Protein AF-A0A7V9DTM8-F1 (afdb_monomer_lite)

Sequence (116 aa):
PTTAEFGRRGTRDAAAGEDVYWDRVTSVDSIGSQEVYDATVTGTHNFIADGIAVHNSLEQDADMVVLIHREDVYERESPRAGEADLLLVKHRNGPTATCTVAFQGHYSRFVDMVQS

Secondary structure (DSSP, 8-state):
---------------------------------------PPTT-SEEEETTEEEE-HHHHT-SEEEEEE-GGGT-TT-TTTTEEEEEEEEETTS--EEEEEEEEGGGTEEEPPPP-

Structure (mmCIF, N/CA/C/O backbone):
data_AF-A0A7V9DTM8-F1
#
_entry.id   AF-A0A7V9DTM8-F1
#
loop_
_atom_site.group_PDB
_atom_site.id
_atom_site.type_symbol
_atom_site.label_atom_id
_atom_site.label_alt_id
_atom_site.label_comp_id
_atom_site.label_asym_id
_atom_site.label_entity_id
_atom_site.label_seq_id
_atom_site.pdbx_PDB_ins_code
_atom_site.Cartn_x
_atom_site.Cartn_y
_atom_site.Cartn_z
_atom_site.occupancy
_atom_site.B_iso_or_equiv
_atom_site.auth_seq_id
_atom_site.auth_comp_id
_atom_site.auth_asym_id
_atom_site.auth_atom_id
_atom_site.pdbx_PDB_model_num
ATOM 1 N N . PRO A 1 1 ? 12.623 -33.818 -19.734 1.00 36.38 1 PRO A N 1
ATOM 2 C CA . PRO A 1 1 ? 13.754 -33.644 -20.669 1.00 36.38 1 PRO A CA 1
ATOM 3 C C . PRO A 1 1 ? 13.219 -33.433 -22.087 1.00 36.38 1 PRO A C 1
ATOM 5 O O . PRO A 1 1 ? 12.863 -34.394 -22.761 1.00 36.38 1 PRO A O 1
ATOM 8 N N . THR A 1 2 ? 13.087 -32.174 -22.493 1.00 32.81 2 THR A N 1
ATOM 9 C CA . THR A 1 2 ? 12.620 -31.825 -23.836 1.00 32.81 2 THR A CA 1
ATOM 10 C C . THR A 1 2 ? 13.784 -31.165 -24.557 1.00 32.81 2 THR A C 1
ATOM 12 O O . THR A 1 2 ? 14.327 -30.169 -24.089 1.00 32.81 2 THR A O 1
ATOM 15 N N . THR A 1 3 ? 14.228 -31.813 -25.629 1.00 29.34 3 THR A N 1
ATOM 16 C CA . THR A 1 3 ? 15.364 -31.432 -26.469 1.00 29.34 3 THR A CA 1
ATOM 17 C C . THR A 1 3 ? 15.131 -30.061 -27.099 1.00 29.34 3 THR A C 1
ATOM 19 O O . THR A 1 3 ? 14.108 -29.848 -27.745 1.00 29.34 3 THR A O 1
ATOM 22 N N . ALA A 1 4 ? 16.086 -29.146 -26.927 1.00 28.88 4 ALA A N 1
ATOM 23 C CA . ALA A 1 4 ? 16.133 -27.886 -27.653 1.00 28.88 4 ALA A CA 1
ATOM 24 C C . ALA A 1 4 ? 16.821 -28.105 -29.007 1.00 28.88 4 ALA A C 1
ATOM 26 O O . ALA A 1 4 ? 17.985 -28.506 -29.048 1.00 28.88 4 ALA A O 1
ATOM 27 N N . GLU A 1 5 ? 16.128 -27.807 -30.104 1.00 32.00 5 GLU A N 1
ATOM 28 C CA . GLU A 1 5 ? 16.771 -27.543 -31.391 1.00 32.00 5 GLU A CA 1
ATOM 29 C C . GLU A 1 5 ? 16.732 -26.040 -31.665 1.00 32.00 5 GLU A C 1
ATOM 31 O O . GLU A 1 5 ? 15.677 -25.413 -31.740 1.00 32.00 5 GLU A O 1
ATOM 36 N N . PHE A 1 6 ? 17.923 -25.456 -31.774 1.00 40.25 6 PHE A N 1
ATOM 37 C CA . PHE A 1 6 ? 18.131 -24.040 -32.026 1.00 40.25 6 PHE A CA 1
ATOM 38 C C . PHE A 1 6 ? 18.219 -23.798 -33.536 1.00 40.25 6 PHE A C 1
ATOM 40 O O . PHE A 1 6 ? 19.256 -24.027 -34.161 1.00 40.25 6 PHE A O 1
ATOM 47 N N . GLY A 1 7 ? 17.126 -23.330 -34.135 1.00 32.50 7 GLY A N 1
ATOM 48 C CA . GLY A 1 7 ? 17.094 -22.911 -35.533 1.00 32.50 7 GLY A CA 1
ATOM 49 C C . GLY A 1 7 ? 17.462 -21.436 -35.691 1.00 32.50 7 GLY A C 1
ATOM 50 O O . GLY A 1 7 ? 16.605 -20.570 -35.552 1.00 32.50 7 GLY A O 1
ATOM 51 N N . ARG A 1 8 ? 18.714 -21.118 -36.052 1.00 59.78 8 ARG A N 1
ATOM 52 C CA . ARG A 1 8 ? 19.024 -19.819 -36.682 1.00 59.78 8 ARG A CA 1
ATOM 53 C C . ARG A 1 8 ? 18.795 -19.914 -38.188 1.00 59.78 8 ARG A C 1
ATOM 55 O O . ARG A 1 8 ? 19.563 -20.598 -38.858 1.00 59.78 8 ARG A O 1
ATOM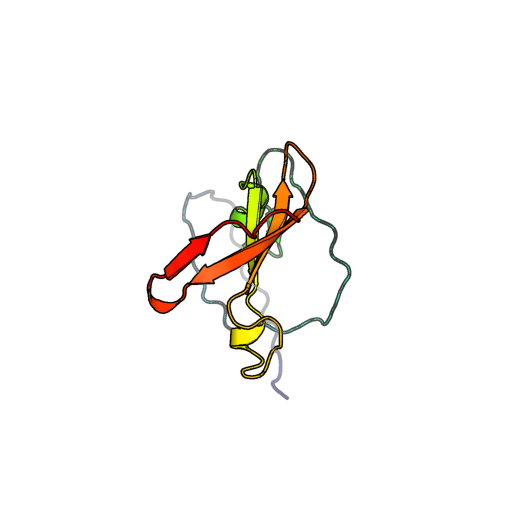 62 N N . ARG A 1 9 ? 17.867 -19.114 -38.724 1.00 39.44 9 ARG A N 1
ATOM 63 C CA . ARG A 1 9 ? 18.125 -18.150 -39.819 1.00 39.44 9 ARG A CA 1
ATOM 64 C C . ARG A 1 9 ? 16.842 -17.472 -40.291 1.00 39.44 9 ARG A C 1
ATOM 66 O O . ARG A 1 9 ? 15.912 -18.122 -40.745 1.00 39.44 9 ARG A O 1
ATOM 73 N N . GLY A 1 10 ? 16.914 -16.150 -40.326 1.00 32.28 10 GLY A N 1
ATOM 74 C CA . GLY A 1 10 ? 16.049 -15.283 -41.107 1.00 32.28 10 GLY A CA 1
ATOM 75 C C . GLY A 1 10 ? 16.658 -13.888 -41.136 1.00 32.28 10 GLY A C 1
ATOM 76 O O . GLY A 1 10 ? 16.233 -13.015 -40.398 1.00 32.28 10 GLY A O 1
ATOM 77 N N . THR A 1 11 ? 17.711 -13.687 -41.930 1.00 56.56 11 THR A N 1
ATOM 78 C CA . THR A 1 11 ? 18.141 -12.338 -42.319 1.00 56.56 11 THR A CA 1
ATOM 79 C C . THR A 1 11 ? 17.072 -11.744 -43.228 1.00 56.56 11 THR A C 1
ATOM 81 O O . THR A 1 11 ? 16.900 -12.265 -44.331 1.00 56.56 11 THR A O 1
ATOM 84 N N . ARG A 1 12 ? 16.403 -10.668 -42.802 1.00 47.09 12 ARG A N 1
ATOM 85 C CA . ARG A 1 12 ? 15.782 -9.689 -43.705 1.00 47.09 12 ARG A CA 1
ATOM 86 C C . ARG A 1 12 ? 15.853 -8.279 -43.123 1.00 47.09 12 ARG A C 1
ATOM 88 O O . ARG A 1 12 ? 15.232 -7.979 -42.115 1.00 47.09 12 ARG A O 1
ATOM 95 N N . ASP A 1 13 ? 16.714 -7.506 -43.773 1.00 39.19 13 ASP A N 1
ATOM 96 C CA . ASP A 1 13 ? 16.523 -6.169 -44.331 1.00 39.19 13 ASP A CA 1
ATOM 97 C C . ASP A 1 13 ? 15.636 -5.156 -43.607 1.00 39.19 13 ASP A C 1
ATOM 99 O O . ASP A 1 13 ? 14.442 -5.334 -43.383 1.00 39.19 13 ASP A O 1
ATOM 103 N N . ALA A 1 14 ? 16.274 -4.012 -43.370 1.00 45.44 14 ALA A N 1
ATOM 104 C CA . ALA A 1 14 ? 15.690 -2.761 -42.946 1.00 45.44 14 ALA A CA 1
ATOM 105 C C . ALA A 1 14 ? 14.538 -2.319 -43.866 1.00 45.44 14 ALA A C 1
ATOM 107 O O . ALA A 1 14 ? 14.756 -1.885 -44.996 1.00 45.44 14 ALA A O 1
ATOM 108 N N . ALA A 1 15 ? 13.322 -2.346 -43.334 1.00 38.91 15 ALA A N 1
ATOM 109 C CA . ALA A 1 15 ? 12.251 -1.437 -43.713 1.00 38.91 15 ALA A CA 1
ATOM 110 C C . ALA A 1 15 ? 11.399 -1.197 -42.464 1.00 38.91 15 ALA A C 1
ATOM 112 O O . ALA A 1 15 ? 10.685 -2.082 -42.001 1.00 38.91 15 ALA A O 1
ATOM 113 N N . ALA A 1 16 ? 11.550 -0.008 -41.882 1.00 49.31 16 ALA A N 1
ATOM 114 C CA . ALA A 1 16 ? 10.741 0.466 -40.773 1.00 49.31 16 ALA A CA 1
ATOM 115 C C . ALA A 1 16 ? 9.295 0.656 -41.257 1.00 49.31 16 ALA A C 1
ATOM 117 O O . ALA A 1 16 ? 9.001 1.605 -41.982 1.00 49.31 16 ALA A O 1
ATOM 118 N N . GLY A 1 17 ? 8.421 -0.279 -40.893 1.00 43.97 17 GLY A N 1
ATOM 119 C CA . GLY A 1 17 ? 6.971 -0.156 -40.990 1.00 43.97 17 GLY A CA 1
ATOM 120 C C . GLY A 1 17 ? 6.388 -0.250 -39.586 1.00 43.97 17 GLY A C 1
ATOM 121 O O . GLY A 1 17 ? 6.774 -1.134 -38.823 1.00 43.97 17 GLY A O 1
ATOM 122 N N . GLU A 1 18 ? 5.522 0.699 -39.244 1.00 56.44 18 GLU A N 1
ATOM 123 C CA . GLU A 1 18 ? 4.888 0.912 -37.935 1.00 56.44 18 GLU A CA 1
ATOM 124 C C . GLU A 1 18 ? 3.860 -0.176 -37.564 1.00 56.44 18 GLU A C 1
ATOM 126 O O . GLU A 1 18 ? 2.727 0.128 -37.202 1.00 56.44 18 GLU A O 1
ATOM 131 N N . ASP A 1 19 ? 4.231 -1.451 -37.640 1.00 63.47 19 ASP A N 1
ATOM 132 C CA . ASP A 1 19 ? 3.346 -2.545 -37.251 1.00 63.47 19 ASP A CA 1
ATOM 133 C C . ASP A 1 19 ? 3.716 -3.049 -35.854 1.00 63.47 19 ASP A C 1
ATOM 135 O O . ASP A 1 19 ? 4.822 -3.526 -35.595 1.00 63.47 19 ASP A O 1
ATOM 139 N N . VAL A 1 20 ? 2.769 -2.919 -34.924 1.00 65.50 20 VAL A N 1
ATOM 140 C CA . VAL A 1 20 ? 2.856 -3.545 -33.604 1.00 65.50 20 VAL A CA 1
ATOM 141 C C . VAL A 1 20 ? 2.571 -5.033 -33.779 1.00 65.50 20 VAL A C 1
ATOM 143 O O . VAL A 1 20 ? 1.451 -5.428 -34.108 1.00 65.50 20 VAL A O 1
ATOM 146 N N . TYR A 1 21 ? 3.585 -5.862 -33.542 1.00 66.00 21 TYR A N 1
ATOM 147 C CA . TYR A 1 21 ? 3.463 -7.315 -33.594 1.00 66.00 21 TYR A CA 1
ATOM 148 C C . TYR A 1 21 ? 3.150 -7.873 -32.207 1.00 66.00 21 TYR A C 1
ATOM 150 O O . TYR A 1 21 ? 3.804 -7.534 -31.222 1.00 66.00 21 TYR A O 1
ATOM 158 N N . TRP A 1 22 ? 2.156 -8.755 -32.146 1.00 69.50 22 TRP A N 1
ATOM 159 C CA . TRP A 1 22 ? 1.792 -9.486 -30.938 1.00 69.50 22 TRP A CA 1
ATOM 160 C C . TRP A 1 22 ? 2.183 -10.947 -31.111 1.00 69.50 22 TRP A C 1
ATOM 162 O O . TRP A 1 22 ? 1.709 -11.603 -32.038 1.00 69.50 22 TRP A O 1
ATOM 172 N N . ASP A 1 23 ? 3.010 -11.453 -30.203 1.00 73.94 23 ASP A N 1
ATOM 173 C CA . ASP A 1 23 ? 3.313 -12.877 -30.102 1.00 73.94 23 ASP A CA 1
ATOM 174 C C . ASP A 1 23 ? 2.818 -13.426 -28.758 1.00 73.94 23 ASP A C 1
ATOM 176 O O . ASP A 1 23 ? 2.708 -12.701 -27.763 1.00 73.94 23 ASP A O 1
ATOM 180 N N . ARG A 1 24 ? 2.460 -14.709 -28.725 1.00 79.12 24 ARG A N 1
ATOM 181 C CA . ARG A 1 24 ? 1.969 -15.367 -27.514 1.00 79.12 24 ARG A CA 1
ATOM 182 C C . ARG A 1 24 ? 3.157 -15.826 -26.676 1.00 79.12 24 ARG A C 1
ATOM 184 O O . ARG A 1 24 ? 3.950 -16.643 -27.125 1.00 79.12 24 ARG A O 1
ATOM 191 N N . VAL A 1 25 ? 3.193 -15.422 -25.407 1.00 81.75 25 VAL A N 1
ATOM 192 C CA . VAL A 1 25 ? 4.109 -16.014 -24.422 1.00 81.75 25 VAL A CA 1
ATOM 193 C C . VAL A 1 25 ? 3.765 -17.497 -24.245 1.00 81.75 25 VAL A C 1
ATOM 195 O O . VAL A 1 25 ? 2.676 -17.839 -23.781 1.00 81.75 25 VAL A O 1
ATOM 198 N N . THR A 1 26 ? 4.673 -18.386 -24.651 1.00 83.25 26 THR A N 1
ATOM 199 C CA . THR A 1 26 ? 4.478 -19.846 -24.586 1.00 83.25 26 THR A CA 1
ATOM 200 C C . THR A 1 26 ? 4.889 -20.448 -23.248 1.00 83.25 26 THR A C 1
ATOM 202 O O . THR A 1 26 ? 4.339 -21.471 -22.847 1.00 83.25 26 THR A O 1
ATOM 205 N N . SER A 1 27 ? 5.850 -19.833 -22.562 1.00 80.62 27 SER A N 1
ATOM 206 C CA . SER A 1 27 ? 6.338 -20.264 -21.253 1.00 80.62 27 SER A CA 1
ATOM 207 C C . SER A 1 27 ? 6.912 -19.083 -20.476 1.00 80.62 27 SER A C 1
ATOM 209 O O . SER A 1 27 ? 7.342 -18.088 -21.055 1.00 80.62 27 SER A O 1
ATOM 211 N N . VAL A 1 28 ? 6.907 -19.209 -19.152 1.00 79.50 28 VAL A N 1
ATOM 212 C CA . VAL A 1 28 ? 7.601 -18.310 -18.229 1.00 79.50 28 VAL A CA 1
ATOM 213 C C . VAL A 1 28 ? 8.334 -19.201 -17.238 1.00 79.50 28 VAL A C 1
ATOM 215 O O . VAL A 1 28 ? 7.694 -19.932 -16.482 1.00 79.50 28 VAL A O 1
ATOM 218 N N . ASP A 1 29 ? 9.663 -19.154 -17.261 1.00 79.88 29 ASP A N 1
ATOM 219 C CA . ASP A 1 29 ? 10.517 -19.929 -16.365 1.00 79.88 29 ASP A CA 1
ATOM 220 C C . ASP A 1 29 ? 11.092 -19.014 -15.280 1.00 79.88 29 ASP A C 1
ATOM 222 O O . ASP A 1 29 ? 11.639 -17.948 -15.562 1.00 79.88 29 ASP A O 1
ATOM 226 N N . SER A 1 30 ? 10.968 -19.425 -14.016 1.00 70.50 30 SER A N 1
ATOM 227 C CA . SER A 1 30 ? 11.583 -18.697 -12.904 1.00 70.50 30 SER A CA 1
ATOM 228 C C . SER A 1 30 ? 13.104 -18.853 -12.940 1.00 70.50 30 SER A C 1
ATOM 230 O O . SER A 1 30 ? 13.612 -19.974 -12.971 1.00 70.50 30 SER A O 1
ATOM 232 N N . ILE A 1 31 ? 13.830 -17.736 -12.857 1.00 77.94 31 ILE A N 1
ATOM 233 C CA . ILE A 1 31 ? 15.301 -17.709 -12.737 1.00 77.94 31 ILE A CA 1
ATOM 234 C C . ILE A 1 31 ? 15.780 -17.575 -11.280 1.00 77.94 31 ILE A C 1
ATOM 236 O O . ILE A 1 31 ? 16.961 -17.326 -11.028 1.00 77.94 31 ILE A O 1
ATOM 240 N N . GLY A 1 32 ? 14.867 -17.747 -10.320 1.00 77.94 32 GLY A N 1
ATOM 241 C CA . GLY A 1 32 ? 15.119 -17.554 -8.892 1.00 77.94 32 GLY A CA 1
ATOM 242 C C . GLY A 1 32 ? 15.089 -16.086 -8.456 1.00 77.94 32 GLY A C 1
ATOM 243 O O . GLY A 1 32 ? 14.869 -15.179 -9.256 1.00 77.94 32 GLY A O 1
ATOM 244 N N . SER A 1 33 ? 15.289 -15.857 -7.156 1.00 69.69 33 SER A N 1
ATOM 245 C CA . SER A 1 33 ? 15.358 -14.510 -6.583 1.00 69.69 33 SER A CA 1
ATOM 246 C C . SER A 1 33 ? 16.672 -13.840 -6.968 1.00 69.69 33 SER A C 1
ATOM 248 O O . SER A 1 33 ? 17.745 -14.374 -6.687 1.00 69.69 33 SER A O 1
ATOM 250 N N . GLN A 1 34 ? 16.586 -12.663 -7.578 1.00 63.22 34 GLN A N 1
ATOM 251 C CA . GLN A 1 34 ? 17.743 -11.836 -7.908 1.00 63.22 34 GLN A CA 1
ATOM 252 C C . GLN A 1 34 ? 17.555 -10.434 -7.340 1.00 63.22 34 GLN A C 1
ATOM 254 O O . GLN A 1 34 ? 16.426 -9.955 -7.226 1.00 63.22 34 GLN A O 1
ATOM 259 N N . GLU A 1 35 ? 18.657 -9.774 -6.986 1.00 49.59 35 GLU A N 1
ATOM 260 C CA . GLU A 1 35 ? 18.617 -8.341 -6.711 1.00 49.59 35 GLU A CA 1
ATOM 261 C C . GLU A 1 35 ? 18.413 -7.598 -8.031 1.00 49.59 35 GLU A C 1
ATOM 263 O O . GLU A 1 35 ? 19.258 -7.646 -8.926 1.00 49.59 35 GLU A O 1
ATOM 268 N N . VAL A 1 36 ? 17.268 -6.932 -8.156 1.00 52.00 36 VAL A N 1
ATOM 269 C CA . VAL A 1 36 ? 16.931 -6.101 -9.310 1.00 52.00 36 VAL A CA 1
ATOM 270 C C . VAL A 1 36 ? 16.970 -4.651 -8.858 1.00 52.00 36 VAL A C 1
ATOM 272 O O . VAL A 1 36 ? 16.322 -4.275 -7.884 1.00 52.00 36 VAL A O 1
ATOM 275 N N . TYR A 1 37 ? 17.744 -3.843 -9.570 1.00 53.84 37 TYR A N 1
ATOM 276 C CA . TYR A 1 37 ? 17.795 -2.402 -9.365 1.00 53.84 37 TYR A CA 1
ATOM 277 C C . TYR A 1 37 ? 16.804 -1.743 -10.324 1.00 53.84 37 TYR A C 1
ATOM 279 O O . TYR A 1 37 ? 16.711 -2.149 -11.483 1.00 53.84 37 TYR A O 1
ATOM 287 N N . ASP A 1 38 ? 16.052 -0.754 -9.839 1.00 54.41 38 ASP A N 1
ATOM 288 C CA . ASP A 1 38 ? 15.030 -0.070 -10.633 1.00 54.41 38 ASP A CA 1
ATOM 289 C C . ASP A 1 38 ? 15.691 0.622 -11.837 1.00 54.41 38 ASP A C 1
ATOM 291 O O . ASP A 1 38 ? 16.463 1.577 -11.699 1.00 54.41 38 ASP A O 1
ATOM 295 N N . ALA A 1 39 ? 15.454 0.091 -13.036 1.00 55.03 39 ALA A N 1
ATOM 296 C CA . ALA A 1 39 ? 16.021 0.618 -14.266 1.00 55.03 39 ALA A CA 1
ATOM 297 C C . ALA A 1 39 ? 15.124 1.751 -14.775 1.00 55.03 39 ALA A C 1
ATOM 299 O O . ALA A 1 39 ? 14.189 1.533 -15.541 1.00 55.03 39 ALA A O 1
ATOM 300 N N . THR A 1 40 ? 15.397 2.984 -14.350 1.00 53.06 40 THR A N 1
ATOM 301 C CA . THR A 1 40 ? 14.719 4.158 -14.918 1.00 53.06 40 THR A CA 1
ATOM 302 C C . THR A 1 40 ? 15.377 4.542 -16.245 1.00 53.06 40 THR A C 1
ATOM 304 O O . THR A 1 40 ? 16.550 4.913 -16.273 1.00 53.06 40 THR A O 1
ATOM 307 N N . VAL A 1 41 ? 14.628 4.494 -17.351 1.00 51.91 41 VAL A N 1
ATOM 308 C CA . VAL A 1 41 ? 15.058 5.076 -18.634 1.00 51.91 41 VAL A CA 1
ATOM 309 C C . VAL A 1 41 ? 14.600 6.533 -18.691 1.00 51.91 41 VAL A C 1
ATOM 311 O O . VAL A 1 41 ? 13.415 6.840 -18.572 1.00 51.91 41 VAL A O 1
ATOM 314 N N . THR A 1 42 ? 15.538 7.463 -18.865 1.00 47.78 42 THR A N 1
ATOM 315 C CA . THR A 1 42 ? 15.218 8.893 -18.955 1.00 47.78 42 THR A CA 1
ATOM 316 C C . THR A 1 42 ? 14.375 9.176 -20.201 1.00 47.78 42 THR A C 1
ATOM 318 O O . THR A 1 42 ? 14.803 8.903 -21.318 1.00 47.78 42 THR A O 1
ATOM 321 N N . GLY A 1 43 ? 13.189 9.761 -20.014 1.00 48.62 43 GLY A N 1
ATOM 322 C CA . GLY A 1 43 ? 12.301 10.210 -21.096 1.00 48.62 43 GLY A CA 1
ATOM 323 C C . GLY A 1 43 ? 11.176 9.239 -21.462 1.00 48.62 43 GLY A C 1
ATOM 324 O O . GLY A 1 43 ? 10.145 9.687 -21.957 1.00 48.62 43 GLY A O 1
ATOM 325 N N . THR A 1 44 ? 11.312 7.946 -21.162 1.00 52.03 44 THR A N 1
ATOM 326 C CA . THR A 1 44 ? 10.237 6.960 -21.330 1.00 52.03 44 THR A CA 1
ATOM 327 C C . THR A 1 44 ? 10.203 6.042 -20.119 1.00 52.03 44 THR A C 1
ATOM 329 O O . THR A 1 44 ? 11.151 5.309 -19.875 1.00 52.03 44 THR A O 1
ATOM 332 N N . HIS A 1 45 ? 9.086 6.015 -19.392 1.00 53.16 45 HIS A N 1
ATOM 333 C CA . HIS A 1 45 ? 8.858 5.114 -18.249 1.00 53.16 45 HIS A CA 1
ATOM 334 C C . HIS A 1 45 ? 8.742 3.621 -18.647 1.00 53.16 45 HIS A C 1
ATOM 336 O O . HIS A 1 45 ? 8.374 2.777 -17.834 1.00 53.16 45 HIS A O 1
ATOM 342 N N . ASN A 1 46 ? 9.073 3.304 -19.904 1.00 57.56 46 ASN A N 1
ATOM 343 C CA . ASN A 1 46 ? 9.141 1.981 -20.512 1.00 57.56 46 ASN A CA 1
ATOM 344 C C . ASN A 1 46 ? 10.602 1.606 -20.773 1.00 57.56 46 ASN A C 1
ATOM 346 O O . ASN A 1 46 ? 11.394 2.466 -21.168 1.00 57.56 46 ASN A O 1
ATOM 350 N N . PHE A 1 47 ? 10.935 0.320 -20.675 1.00 64.56 47 PHE A N 1
ATOM 351 C CA . PHE A 1 47 ? 12.208 -0.201 -21.175 1.00 64.56 47 PHE A CA 1
ATOM 352 C C . PHE A 1 47 ? 12.012 -1.509 -21.948 1.00 64.56 47 PHE A C 1
ATOM 354 O O . PHE A 1 47 ? 11.044 -2.238 -21.738 1.00 64.56 47 PHE A O 1
ATOM 361 N N . ILE A 1 48 ? 12.922 -1.783 -22.887 1.00 67.69 48 ILE A N 1
ATOM 362 C CA . ILE A 1 48 ? 12.916 -3.016 -23.680 1.00 67.69 48 ILE A CA 1
ATOM 363 C C . ILE A 1 48 ? 13.791 -4.052 -22.974 1.00 67.69 48 ILE A C 1
ATOM 365 O O . ILE A 1 48 ? 14.995 -3.841 -22.826 1.00 67.69 48 ILE A O 1
ATOM 369 N N . ALA A 1 49 ? 13.201 -5.174 -22.572 1.00 67.38 49 ALA A N 1
ATOM 370 C CA . ALA A 1 49 ? 13.907 -6.329 -22.029 1.00 67.38 49 ALA A CA 1
ATOM 371 C C . ALA A 1 49 ? 13.774 -7.493 -23.013 1.00 67.38 49 ALA A C 1
ATOM 373 O O . ALA A 1 49 ? 12.666 -7.935 -23.293 1.00 67.38 49 ALA A O 1
ATOM 374 N N . ASP A 1 50 ? 14.897 -7.952 -23.572 1.00 70.25 50 ASP A N 1
ATOM 375 C CA . ASP A 1 50 ? 14.935 -9.063 -24.539 1.00 70.25 50 ASP A CA 1
ATOM 376 C C . ASP A 1 50 ? 13.955 -8.901 -25.725 1.00 70.25 50 ASP A C 1
ATOM 378 O O . ASP A 1 50 ? 13.263 -9.823 -26.143 1.00 70.25 50 ASP A O 1
ATOM 382 N N . GLY A 1 51 ? 13.838 -7.675 -26.247 1.00 68.38 51 GLY A N 1
ATOM 383 C CA . GLY A 1 51 ? 12.918 -7.355 -27.346 1.00 68.38 51 GLY A CA 1
ATOM 384 C C . GLY A 1 51 ? 11.449 -7.180 -26.938 1.00 68.38 51 GLY A C 1
ATOM 385 O O . GLY A 1 51 ? 10.630 -6.852 -27.793 1.00 68.38 51 GLY A O 1
ATOM 386 N N . ILE A 1 52 ? 11.112 -7.327 -25.653 1.00 67.44 52 ILE A N 1
ATOM 387 C CA . ILE A 1 52 ? 9.766 -7.115 -25.105 1.00 67.44 52 ILE A CA 1
ATOM 388 C C . ILE A 1 52 ? 9.690 -5.730 -24.459 1.00 67.44 52 ILE A C 1
ATOM 390 O O . ILE A 1 52 ? 10.528 -5.372 -23.632 1.00 67.44 52 ILE A O 1
ATOM 394 N N . ALA A 1 53 ? 8.669 -4.947 -24.813 1.00 70.19 53 ALA A N 1
ATOM 395 C CA . ALA A 1 53 ? 8.383 -3.684 -24.140 1.00 70.19 53 ALA A CA 1
ATOM 396 C C . ALA A 1 53 ? 7.743 -3.943 -22.770 1.00 70.19 53 ALA A C 1
ATOM 398 O O . ALA A 1 53 ? 6.659 -4.521 -22.685 1.00 70.19 53 ALA A O 1
ATOM 399 N N . VAL A 1 54 ? 8.414 -3.504 -21.706 1.00 68.56 54 VAL A N 1
ATOM 400 C CA . VAL A 1 54 ? 7.949 -3.640 -20.323 1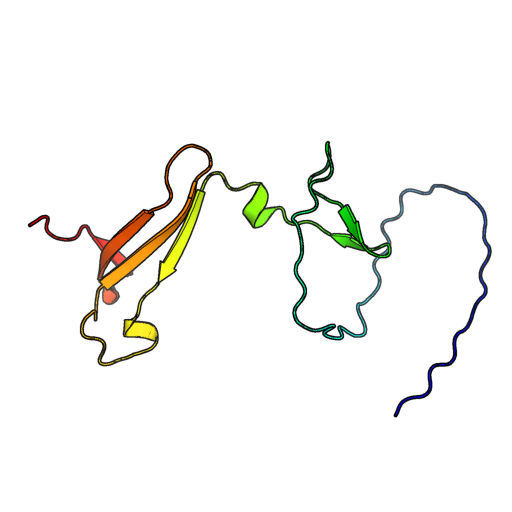.00 68.56 54 VAL A CA 1
ATOM 401 C C . VAL A 1 54 ? 7.646 -2.256 -19.757 1.00 68.56 54 VAL A C 1
ATOM 403 O O . VAL A 1 54 ? 8.428 -1.316 -19.923 1.00 68.56 54 VAL A O 1
ATOM 406 N N . HIS A 1 55 ? 6.507 -2.142 -19.075 1.00 61.62 55 HIS A N 1
ATOM 407 C CA . HIS A 1 55 ? 6.046 -0.910 -18.447 1.00 61.62 55 HIS A CA 1
ATOM 408 C C . HIS A 1 55 ? 5.710 -1.151 -16.979 1.00 61.62 55 HIS A C 1
ATOM 410 O O . HIS A 1 55 ? 4.919 -2.042 -16.671 1.00 61.62 55 HIS A O 1
ATOM 416 N N . ASN A 1 56 ? 6.258 -0.329 -16.085 1.00 62.84 56 ASN A N 1
ATOM 417 C CA . ASN A 1 56 ? 5.875 -0.306 -14.673 1.00 62.84 56 ASN A CA 1
ATOM 418 C C . ASN A 1 56 ? 5.095 0.981 -14.334 1.00 62.84 56 ASN A C 1
ATOM 420 O O . ASN A 1 56 ? 5.443 1.687 -13.390 1.00 62.84 56 ASN A O 1
ATOM 424 N N . SER A 1 57 ? 4.067 1.342 -15.119 1.00 66.12 57 SER A N 1
ATOM 425 C CA . SER A 1 57 ? 3.339 2.607 -14.894 1.00 66.12 57 SER A CA 1
ATOM 426 C C . SER A 1 57 ? 2.582 2.663 -13.590 1.00 66.12 57 SER A C 1
ATOM 428 O O . SER A 1 57 ? 2.481 3.729 -13.008 1.00 66.12 57 SER A O 1
ATOM 430 N N . LEU A 1 58 ? 1.971 1.563 -13.154 1.00 69.00 58 LEU A N 1
ATOM 431 C CA . LEU A 1 58 ? 0.974 1.639 -12.084 1.00 69.00 58 LEU A CA 1
ATOM 432 C C . LEU A 1 58 ? 1.569 2.193 -10.792 1.00 69.00 58 LEU A C 1
ATOM 434 O O . LEU A 1 58 ? 0.994 3.088 -10.177 1.00 69.00 58 LEU A O 1
ATOM 438 N N . GLU A 1 59 ? 2.738 1.691 -10.406 1.00 72.25 59 GLU A N 1
ATOM 439 C CA . GLU A 1 59 ? 3.445 2.233 -9.259 1.00 72.25 59 GLU A CA 1
ATOM 440 C C . GLU A 1 59 ? 4.111 3.555 -9.618 1.00 72.25 59 GLU A C 1
ATOM 442 O O . GLU A 1 59 ? 3.998 4.509 -8.850 1.00 72.25 59 GLU A O 1
ATOM 447 N N . GLN A 1 60 ? 4.796 3.644 -10.762 1.00 72.44 60 GLN A N 1
ATOM 448 C CA . GLN A 1 60 ? 5.583 4.824 -11.101 1.00 72.44 60 GLN A CA 1
ATOM 449 C C . GLN A 1 60 ? 4.717 6.066 -11.302 1.00 72.44 60 GLN A C 1
ATOM 451 O O . GLN A 1 60 ? 5.098 7.104 -10.796 1.00 72.44 60 GLN A O 1
ATOM 456 N N . ASP A 1 61 ? 3.526 6.002 -11.873 1.00 79.69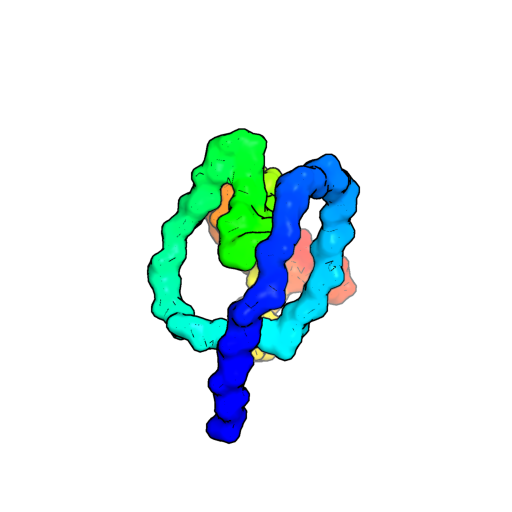 61 ASP A N 1
ATOM 457 C CA . ASP A 1 61 ? 2.687 7.185 -12.112 1.00 79.69 61 ASP A CA 1
ATOM 458 C C . ASP A 1 61 ? 1.911 7.636 -10.864 1.00 79.69 61 ASP A C 1
ATOM 460 O O . ASP A 1 61 ? 1.395 8.751 -10.818 1.00 79.69 61 ASP A O 1
ATOM 464 N N . ALA A 1 62 ? 1.850 6.807 -9.818 1.00 84.06 62 ALA A N 1
ATOM 465 C CA . ALA A 1 62 ? 1.140 7.145 -8.593 1.00 84.06 62 ALA A CA 1
ATOM 466 C C . ALA A 1 62 ? 1.892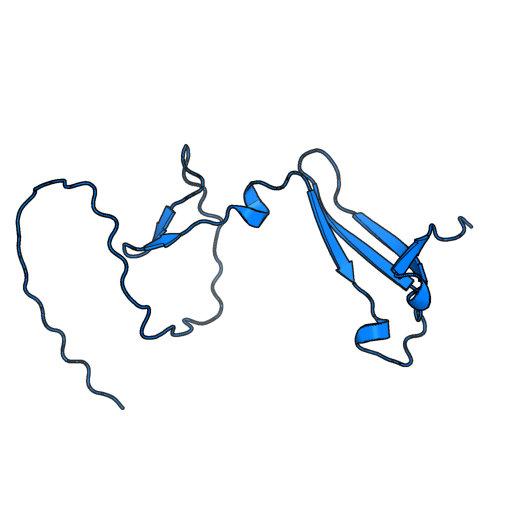 8.198 -7.755 1.00 84.06 62 ALA A C 1
ATOM 468 O O . ALA A 1 62 ? 3.086 8.061 -7.452 1.00 84.06 62 ALA A O 1
ATOM 469 N N . ASP A 1 63 ? 1.164 9.224 -7.305 1.00 92.12 63 ASP A N 1
ATOM 470 C CA . ASP A 1 63 ? 1.630 10.144 -6.259 1.00 92.12 63 ASP A CA 1
ATOM 471 C C . ASP A 1 63 ? 1.625 9.480 -4.882 1.00 92.12 63 ASP A C 1
ATOM 473 O O . ASP A 1 63 ? 2.531 9.693 -4.070 1.00 92.12 63 ASP A O 1
ATOM 477 N N . MET A 1 64 ? 0.610 8.651 -4.636 1.00 92.88 64 MET A N 1
ATOM 478 C CA . MET A 1 64 ? 0.450 7.870 -3.421 1.00 92.88 64 MET A CA 1
ATOM 479 C C . MET A 1 64 ? -0.052 6.466 -3.738 1.00 92.88 64 MET A C 1
ATOM 481 O O . MET A 1 64 ? -0.909 6.292 -4.602 1.00 92.88 64 MET A O 1
ATOM 485 N N . VAL A 1 65 ? 0.436 5.477 -2.995 1.00 94.06 65 VAL A N 1
ATOM 486 C CA . VAL A 1 65 ? -0.082 4.103 -3.020 1.00 94.06 65 VAL A CA 1
ATOM 487 C C . VAL A 1 65 ? -0.477 3.742 -1.600 1.00 94.06 65 VAL A C 1
ATOM 489 O O . VAL A 1 65 ? 0.353 3.806 -0.692 1.00 94.06 65 VAL A O 1
ATOM 492 N N . VAL A 1 66 ? -1.745 3.375 -1.418 1.00 95.94 66 VAL A N 1
ATOM 493 C CA . VAL A 1 66 ? -2.283 2.908 -0.140 1.00 95.94 66 VAL A CA 1
ATOM 494 C C . VAL A 1 66 ? -2.697 1.453 -0.291 1.00 95.94 66 VAL A C 1
ATOM 496 O O . VAL A 1 66 ? -3.524 1.128 -1.142 1.00 95.94 66 VAL A O 1
ATOM 499 N N . LEU A 1 67 ? -2.132 0.582 0.540 1.00 96.19 67 LEU A N 1
ATOM 500 C CA . LEU A 1 67 ? -2.580 -0.800 0.671 1.00 96.19 67 LEU A CA 1
ATOM 501 C C . LEU A 1 67 ? -3.522 -0.909 1.868 1.00 96.19 67 LEU A C 1
ATOM 503 O O . LEU A 1 67 ? -3.324 -0.243 2.882 1.00 96.19 67 LEU A O 1
ATOM 507 N N . ILE A 1 68 ? -4.541 -1.755 1.751 1.00 95.56 68 ILE A N 1
ATOM 508 C CA . ILE A 1 68 ? -5.479 -2.035 2.839 1.00 95.56 68 ILE A CA 1
ATOM 509 C C . ILE A 1 68 ? -5.182 -3.436 3.350 1.00 95.56 68 ILE A C 1
ATOM 511 O O . ILE A 1 68 ? -5.287 -4.407 2.597 1.00 95.56 68 ILE A O 1
ATOM 515 N N . HIS A 1 69 ? -4.838 -3.544 4.629 1.00 96.06 69 HIS A N 1
ATOM 516 C CA . HIS A 1 69 ? -4.659 -4.823 5.297 1.00 96.06 69 HIS A CA 1
ATOM 517 C C . HIS A 1 69 ? -5.712 -5.014 6.386 1.00 96.06 69 HIS A C 1
ATOM 519 O O . HIS A 1 69 ? -5.975 -4.122 7.186 1.00 96.06 69 HIS A O 1
ATOM 525 N N . ARG A 1 70 ? -6.320 -6.197 6.403 1.00 94.56 70 ARG A N 1
ATOM 526 C CA . ARG A 1 70 ? -7.267 -6.630 7.426 1.00 94.56 70 ARG A CA 1
ATOM 527 C C . ARG A 1 70 ? -6.837 -7.995 7.928 1.00 94.56 70 ARG A C 1
ATOM 529 O O . ARG A 1 70 ? -6.933 -8.972 7.188 1.00 94.56 70 ARG A O 1
ATOM 536 N N . GLU A 1 71 ? -6.355 -8.045 9.162 1.00 92.38 71 GLU A N 1
ATOM 537 C CA . GLU A 1 71 ? -5.858 -9.282 9.770 1.00 92.38 71 GLU A CA 1
ATOM 538 C C . GLU A 1 71 ? -6.985 -10.317 9.924 1.00 92.38 71 GLU A C 1
ATOM 540 O O . GLU A 1 71 ? -6.806 -11.492 9.608 1.00 92.38 71 GLU A O 1
ATOM 545 N N . ASP A 1 72 ? -8.187 -9.855 10.275 1.00 89.88 72 ASP A N 1
ATOM 546 C CA . ASP A 1 72 ? -9.377 -10.682 10.509 1.00 89.88 72 ASP A CA 1
ATOM 547 C C . ASP A 1 72 ? -9.921 -11.410 9.264 1.00 89.88 72 ASP A C 1
ATOM 549 O O . ASP A 1 72 ? -10.719 -12.344 9.376 1.00 89.88 72 ASP A O 1
ATOM 553 N N . VAL A 1 73 ? -9.476 -11.017 8.065 1.00 89.75 73 VAL A N 1
ATOM 554 C CA . VAL A 1 73 ? -9.760 -11.732 6.810 1.00 89.75 73 VAL A CA 1
ATOM 555 C C . VAL A 1 73 ? -8.968 -13.039 6.728 1.00 89.75 73 VAL A C 1
ATOM 557 O O . VAL A 1 73 ? -9.443 -14.003 6.124 1.00 89.75 73 VAL A O 1
ATOM 560 N N . TYR A 1 74 ? -7.788 -13.088 7.346 1.00 90.50 74 TYR A N 1
ATOM 561 C CA . TYR A 1 74 ? -6.892 -14.243 7.323 1.00 90.50 74 TYR A CA 1
ATOM 562 C C . TYR A 1 74 ? -6.976 -15.050 8.625 1.00 90.50 74 TYR A C 1
ATOM 564 O O . TYR A 1 74 ? -7.018 -16.279 8.577 1.00 90.50 74 TYR A O 1
ATOM 572 N N . GLU A 1 75 ? -7.076 -14.375 9.773 1.00 91.12 75 GLU A N 1
ATOM 573 C CA . GLU A 1 75 ? -7.211 -14.987 11.096 1.00 91.12 75 GLU A CA 1
ATOM 574 C C . GLU A 1 75 ? -8.556 -14.615 11.728 1.00 91.12 75 GLU A C 1
ATOM 576 O O . GLU A 1 75 ? -8.743 -13.534 12.280 1.00 91.12 75 GLU A O 1
ATOM 581 N N . ARG A 1 76 ? -9.524 -15.538 11.661 1.00 85.25 76 ARG A N 1
ATOM 582 C CA . ARG A 1 76 ? -10.916 -15.278 12.085 1.00 85.25 76 ARG A CA 1
ATOM 583 C C . ARG A 1 76 ? -11.061 -14.945 13.571 1.00 85.25 76 ARG A C 1
ATOM 585 O O . ARG A 1 76 ? -12.063 -14.349 13.950 1.00 85.25 76 ARG A O 1
ATOM 592 N N . GLU A 1 77 ? -10.098 -15.359 14.388 1.00 91.56 77 GLU A N 1
ATOM 593 C CA . GLU A 1 77 ? -10.050 -15.107 15.833 1.00 91.56 77 GLU A CA 1
ATOM 594 C C . GLU A 1 77 ? -9.072 -13.977 16.187 1.00 91.56 77 GLU A C 1
ATOM 596 O O . GLU A 1 77 ? -8.708 -13.828 17.353 1.00 91.56 77 GLU A O 1
ATOM 601 N N . SER A 1 78 ? -8.648 -13.177 15.197 1.00 91.19 78 SER A N 1
ATOM 602 C CA . SER A 1 78 ? -7.731 -12.065 15.432 1.00 91.19 78 SER A CA 1
ATOM 603 C C . SER A 1 78 ? -8.295 -11.141 16.520 1.00 91.19 78 SER A C 1
ATOM 605 O O . SER A 1 78 ? -9.467 -10.742 16.463 1.00 91.19 78 SER A O 1
ATOM 607 N N . PRO A 1 79 ? -7.463 -10.737 17.497 1.00 92.56 79 PRO A N 1
ATOM 608 C CA . PRO A 1 79 ? -7.860 -9.766 18.510 1.00 92.56 79 PRO A CA 1
ATOM 609 C C . PRO A 1 79 ? -8.150 -8.381 17.911 1.00 92.56 79 PRO A C 1
ATOM 611 O O . PRO A 1 79 ? -8.740 -7.543 18.588 1.00 92.56 79 PRO A O 1
ATOM 614 N N . ARG A 1 80 ? -7.763 -8.150 16.649 1.00 92.19 80 ARG A N 1
ATOM 615 C CA . ARG A 1 80 ? -7.980 -6.923 15.875 1.00 92.19 80 ARG A CA 1
ATOM 616 C C . ARG A 1 80 ? -9.194 -7.027 14.943 1.00 92.19 80 ARG A C 1
ATOM 618 O O . ARG A 1 80 ? -9.283 -6.314 13.944 1.00 92.19 80 ARG A O 1
ATOM 625 N N . ALA A 1 81 ? -10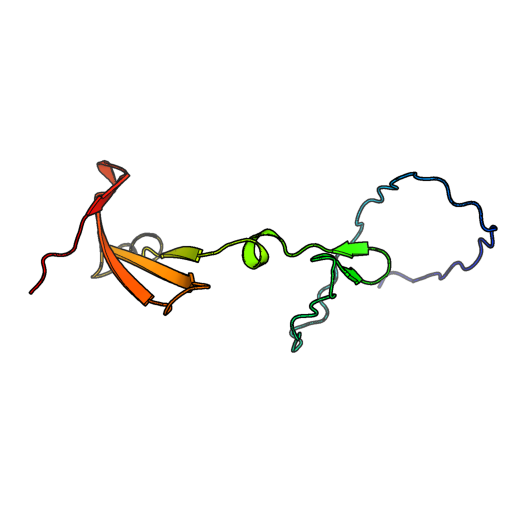.132 -7.934 15.231 1.00 91.75 81 ALA A N 1
ATOM 626 C CA . ALA A 1 81 ? -11.367 -8.068 14.466 1.00 91.75 81 ALA A CA 1
ATOM 627 C C . ALA A 1 81 ? -12.118 -6.731 14.368 1.00 91.75 81 ALA A C 1
ATOM 629 O O . ALA A 1 81 ? -12.432 -6.098 15.376 1.00 91.75 81 ALA A O 1
ATOM 630 N N . GLY A 1 82 ? -12.431 -6.314 13.138 1.00 92.31 82 GLY A N 1
ATOM 631 C CA . GLY A 1 82 ? -13.031 -5.004 12.883 1.00 92.31 82 GLY A CA 1
ATOM 632 C C . GLY A 1 82 ? -12.042 -3.837 12.816 1.00 92.31 82 GLY A C 1
ATOM 633 O O . GLY A 1 82 ? -12.495 -2.700 12.723 1.00 92.31 82 GLY A O 1
ATOM 634 N N . GLU A 1 83 ? -10.730 -4.073 12.808 1.00 95.31 83 GLU A N 1
ATOM 635 C CA . GLU A 1 83 ? -9.713 -3.078 12.445 1.00 95.31 83 GLU A CA 1
ATOM 636 C C . GLU A 1 83 ? -9.216 -3.283 11.006 1.00 95.31 83 GLU A C 1
ATOM 638 O O . GLU A 1 83 ? -9.300 -4.373 10.432 1.00 95.31 83 GLU A O 1
ATOM 643 N N . ALA A 1 84 ? -8.677 -2.221 10.414 1.00 96.25 84 ALA A N 1
ATOM 644 C CA . ALA A 1 84 ? -7.920 -2.279 9.173 1.00 96.25 84 ALA A CA 1
ATOM 645 C C . ALA A 1 84 ? -6.729 -1.322 9.233 1.00 96.25 84 ALA A C 1
ATOM 647 O O . ALA A 1 84 ? -6.833 -0.224 9.777 1.00 96.25 84 ALA A O 1
ATOM 648 N N . ASP A 1 85 ? -5.620 -1.713 8.618 1.00 96.50 85 ASP A N 1
ATOM 649 C CA . ASP A 1 85 ? -4.450 -0.863 8.450 1.00 96.50 85 ASP A CA 1
ATOM 650 C C . ASP A 1 85 ? -4.438 -0.280 7.033 1.00 96.50 85 ASP A C 1
ATOM 652 O O . ASP A 1 85 ? -4.439 -1.009 6.035 1.00 96.50 85 ASP A O 1
ATOM 656 N N . LEU A 1 86 ? -4.420 1.050 6.951 1.00 96.50 86 LEU A N 1
ATOM 657 C CA . LEU A 1 86 ? -4.158 1.808 5.733 1.00 96.50 86 LEU A CA 1
ATOM 658 C C . LEU A 1 86 ? -2.657 2.086 5.661 1.00 96.50 86 LEU A C 1
ATOM 660 O O . LEU A 1 86 ? -2.117 2.900 6.413 1.00 96.50 86 LEU A O 1
ATOM 664 N N . LEU A 1 87 ? -1.980 1.382 4.765 1.00 96.62 87 LEU A N 1
ATOM 665 C CA . LEU A 1 87 ? -0.534 1.419 4.589 1.00 96.62 87 LEU A CA 1
ATOM 666 C C . LEU A 1 87 ? -0.211 2.367 3.435 1.00 96.62 87 LEU A C 1
ATOM 668 O O . LEU A 1 87 ? -0.297 1.975 2.271 1.00 96.62 87 LEU A O 1
ATOM 672 N N . LEU A 1 88 ? 0.156 3.610 3.736 1.00 95.94 88 LEU A N 1
ATOM 673 C CA . LEU A 1 88 ? 0.676 4.556 2.751 1.00 95.94 88 LEU A CA 1
ATOM 674 C C . LEU A 1 88 ? 2.112 4.157 2.400 1.00 95.94 88 LEU A C 1
ATOM 676 O O . LEU A 1 88 ? 3.061 4.627 3.022 1.00 95.94 88 LEU A O 1
ATOM 680 N N . VAL A 1 89 ? 2.258 3.250 1.435 1.00 95.62 89 VAL A N 1
ATOM 681 C CA . VAL A 1 89 ? 3.544 2.639 1.056 1.00 95.62 89 VAL A CA 1
ATOM 682 C C . VAL A 1 89 ? 4.329 3.468 0.041 1.00 95.62 89 VAL A C 1
ATOM 684 O O . VAL A 1 89 ? 5.548 3.353 -0.027 1.00 95.62 89 VAL A O 1
ATOM 687 N N . LYS A 1 90 ? 3.655 4.351 -0.702 1.00 93.56 90 LYS A N 1
ATOM 688 C CA . LYS A 1 90 ? 4.288 5.357 -1.563 1.00 93.56 90 LYS A CA 1
ATOM 689 C C . LYS A 1 90 ? 3.663 6.712 -1.289 1.00 93.56 90 LYS A C 1
ATOM 691 O O . LYS A 1 90 ? 2.442 6.807 -1.228 1.00 93.56 90 LYS A O 1
ATOM 696 N N . HIS A 1 91 ? 4.493 7.743 -1.158 1.00 94.88 91 HIS A N 1
ATOM 697 C CA . HIS A 1 91 ? 4.061 9.131 -1.033 1.00 94.88 91 HIS A CA 1
ATOM 698 C C . HIS A 1 91 ? 5.146 10.053 -1.603 1.00 94.88 91 HIS A C 1
ATOM 700 O O . HIS A 1 91 ? 6.187 10.252 -0.985 1.00 94.88 91 HIS A O 1
ATOM 706 N N . ARG A 1 92 ? 4.933 10.613 -2.800 1.00 92.06 92 ARG A N 1
ATOM 707 C CA . ARG A 1 92 ? 5.937 11.464 -3.475 1.00 92.06 92 ARG A CA 1
ATOM 708 C C . ARG A 1 92 ? 6.261 12.750 -2.713 1.00 92.06 92 ARG A C 1
ATOM 710 O O . ARG A 1 92 ? 7.378 13.246 -2.804 1.00 92.06 92 ARG A O 1
ATOM 717 N N . ASN A 1 93 ? 5.283 13.274 -1.975 1.00 93.50 93 ASN A N 1
ATOM 718 C CA . ASN A 1 93 ? 5.331 14.602 -1.362 1.00 93.50 93 ASN A CA 1
ATOM 719 C C . ASN A 1 93 ? 5.335 14.561 0.175 1.00 93.50 93 ASN A C 1
ATOM 721 O O . ASN A 1 93 ? 5.054 15.573 0.816 1.00 93.50 93 ASN A O 1
ATOM 725 N N . GLY A 1 94 ? 5.639 13.414 0.787 1.00 94.31 94 GLY A N 1
ATOM 726 C CA . GLY A 1 94 ? 5.627 13.295 2.240 1.00 94.31 94 GLY A CA 1
ATOM 727 C C . GLY A 1 94 ? 6.025 11.914 2.753 1.00 94.31 94 GLY A C 1
ATOM 728 O O . GLY A 1 94 ? 6.451 11.059 1.979 1.00 94.31 94 GLY A O 1
ATOM 729 N N . PRO A 1 95 ? 5.919 11.690 4.072 1.00 96.31 95 PRO A N 1
ATOM 730 C CA . PRO A 1 95 ? 6.290 10.419 4.673 1.00 96.31 95 PRO A CA 1
ATOM 731 C C . PRO A 1 95 ? 5.285 9.319 4.318 1.00 96.31 95 PRO A C 1
ATOM 733 O O . PRO A 1 95 ? 4.097 9.579 4.102 1.00 96.31 95 PRO A O 1
ATOM 736 N N . THR A 1 96 ? 5.773 8.083 4.315 1.00 96.31 96 THR A N 1
ATOM 737 C CA . THR A 1 96 ? 4.940 6.886 4.407 1.00 96.31 96 THR A CA 1
ATOM 738 C C . THR A 1 96 ? 4.405 6.739 5.830 1.00 96.31 96 THR A C 1
ATOM 740 O O . THR A 1 96 ? 4.985 7.257 6.789 1.00 96.31 96 THR A O 1
ATOM 743 N N . ALA A 1 97 ? 3.271 6.064 5.980 1.00 95.38 97 ALA A N 1
ATOM 744 C CA . ALA A 1 97 ? 2.634 5.880 7.278 1.00 95.38 97 ALA A CA 1
ATOM 745 C C . ALA A 1 97 ? 1.735 4.645 7.283 1.00 95.38 97 ALA A C 1
ATOM 747 O O . ALA A 1 97 ? 1.178 4.265 6.254 1.00 95.38 97 ALA A O 1
ATOM 748 N N . THR A 1 98 ? 1.543 4.078 8.468 1.00 96.69 98 THR A N 1
ATOM 749 C CA . THR A 1 98 ? 0.473 3.117 8.731 1.00 96.69 98 THR A CA 1
ATOM 750 C C . THR A 1 98 ? -0.566 3.805 9.596 1.00 96.69 98 THR A C 1
ATOM 752 O O . THR A 1 98 ? -0.238 4.317 10.666 1.00 96.69 98 THR A O 1
ATOM 755 N N . CYS A 1 99 ? -1.811 3.832 9.135 1.00 94.50 99 CYS A N 1
ATOM 756 C CA . CYS A 1 99 ? -2.937 4.361 9.889 1.00 94.50 99 CYS A CA 1
ATOM 757 C C . CYS A 1 99 ? -3.929 3.234 10.167 1.00 94.50 99 CYS A C 1
ATOM 759 O O . CYS A 1 99 ? -4.535 2.695 9.243 1.00 94.50 99 CYS A O 1
ATOM 761 N N . THR A 1 100 ? -4.084 2.881 11.440 1.00 96.06 100 THR A N 1
ATOM 762 C CA . THR A 1 100 ? -5.101 1.923 11.872 1.00 96.06 100 THR A CA 1
ATOM 763 C C . THR A 1 100 ? -6.446 2.632 11.996 1.00 96.06 100 THR A C 1
ATOM 765 O O . THR A 1 100 ? -6.556 3.672 12.648 1.00 96.06 100 THR A O 1
ATOM 768 N N . VAL A 1 101 ? -7.466 2.059 11.366 1.00 95.81 101 VAL A N 1
ATOM 769 C CA . VAL A 1 101 ? -8.850 2.545 11.335 1.00 95.81 101 VAL A CA 1
ATOM 770 C C . VAL A 1 101 ? -9.803 1.433 11.765 1.00 95.81 101 VAL A C 1
ATOM 772 O O . VAL A 1 101 ? -9.497 0.248 11.618 1.00 95.81 101 VAL A O 1
ATOM 775 N N . ALA A 1 102 ? -10.992 1.793 12.244 1.00 95.56 102 ALA A N 1
ATOM 776 C CA . ALA A 1 102 ? -12.046 0.812 12.475 1.00 95.56 102 ALA A CA 1
ATOM 777 C C . ALA A 1 102 ? -12.783 0.520 11.159 1.00 95.56 102 ALA A C 1
ATOM 779 O O . ALA A 1 102 ? -13.128 1.426 10.398 1.00 95.56 102 ALA A O 1
ATOM 780 N N . PHE A 1 103 ? -13.065 -0.752 10.896 1.00 95.19 103 PHE A N 1
ATOM 781 C CA . PHE A 1 103 ? -13.769 -1.239 9.718 1.00 95.19 103 PHE A CA 1
ATOM 782 C C . PHE A 1 103 ? -15.119 -1.862 10.084 1.00 95.19 103 PHE A C 1
ATOM 784 O O . PHE A 1 103 ? -15.226 -2.906 10.728 1.00 95.19 103 PHE A O 1
ATOM 791 N N . GLN A 1 104 ? -16.190 -1.245 9.597 1.00 93.06 104 GLN A N 1
ATOM 792 C CA . GLN A 1 104 ? -17.562 -1.701 9.786 1.00 93.06 104 GLN A CA 1
ATOM 793 C C . GLN A 1 104 ? -18.022 -2.460 8.539 1.00 93.06 104 GLN A C 1
ATOM 795 O O . GLN A 1 104 ? -18.672 -1.901 7.653 1.00 93.06 104 GLN A O 1
ATOM 800 N N . GLY A 1 105 ? -17.676 -3.748 8.457 1.00 87.81 105 GLY A N 1
ATOM 801 C CA . GLY A 1 105 ? -17.826 -4.539 7.227 1.00 87.81 105 GLY A CA 1
ATOM 802 C C . GLY A 1 105 ? -19.241 -4.650 6.666 1.00 87.81 105 GLY A C 1
ATOM 803 O O . GLY A 1 105 ? -19.419 -4.616 5.453 1.00 87.81 105 GLY A O 1
ATOM 804 N N . HIS A 1 106 ? -20.256 -4.668 7.527 1.00 90.25 106 HIS A N 1
ATOM 805 C CA . HIS A 1 106 ? -21.664 -4.675 7.118 1.00 90.25 106 HIS A CA 1
ATOM 806 C C . HIS A 1 106 ? -22.107 -3.370 6.429 1.00 90.25 106 HIS A C 1
ATOM 808 O O . HIS A 1 106 ? -23.105 -3.370 5.716 1.00 90.25 106 HIS A O 1
ATOM 814 N N . TYR A 1 107 ? -21.348 -2.280 6.591 1.00 94.06 107 TYR A N 1
ATOM 815 C CA . TYR A 1 107 ? -21.542 -1.016 5.876 1.00 94.06 107 TYR A CA 1
ATOM 816 C C . TYR A 1 107 ? -20.455 -0.738 4.828 1.00 94.06 107 TYR A C 1
ATOM 818 O O . TYR A 1 107 ? -20.515 0.301 4.177 1.00 94.06 107 TYR A O 1
ATOM 826 N N . SER A 1 108 ? -19.461 -1.625 4.668 1.00 92.19 108 SER A N 1
ATOM 827 C CA . SER A 1 108 ? -18.271 -1.389 3.828 1.00 92.19 108 SER A CA 1
ATOM 828 C C . SER A 1 108 ? -17.622 -0.023 4.101 1.00 92.19 108 SER A C 1
ATOM 830 O O . SER A 1 108 ? -17.307 0.728 3.180 1.00 92.19 108 SER A O 1
ATOM 832 N N . ARG A 1 109 ? -17.476 0.329 5.385 1.00 93.69 109 ARG A N 1
ATOM 833 C CA . ARG A 1 109 ? -17.076 1.671 5.831 1.00 93.69 109 ARG A CA 1
ATOM 834 C C . ARG A 1 109 ? -15.869 1.619 6.759 1.00 93.69 109 ARG A C 1
ATOM 836 O O . ARG A 1 109 ? -15.845 0.805 7.679 1.00 93.69 109 ARG A O 1
ATOM 843 N N . PHE A 1 110 ? -14.936 2.545 6.556 1.00 95.62 110 PHE A N 1
ATOM 844 C CA . PHE A 1 110 ? -13.844 2.842 7.483 1.00 95.62 110 PHE A C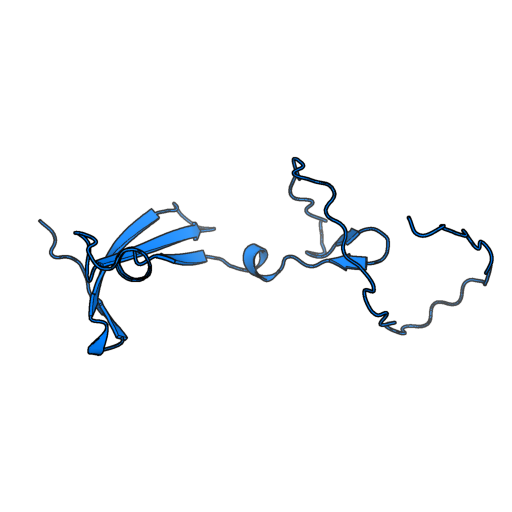A 1
ATOM 845 C C . PHE A 1 110 ? -14.200 4.079 8.310 1.00 95.62 110 PHE A C 1
ATOM 847 O O . PHE A 1 110 ? -14.797 5.019 7.781 1.00 95.62 110 PHE A O 1
ATOM 854 N N . VAL A 1 111 ? -13.877 4.062 9.599 1.00 95.00 111 VAL A N 1
ATOM 855 C CA . VAL A 1 111 ? -14.087 5.184 10.520 1.00 95.00 111 VAL A CA 1
ATOM 856 C C . VAL A 1 111 ? -12.837 5.402 11.361 1.00 95.00 111 VAL A C 1
ATOM 858 O O . VAL A 1 111 ? -12.081 4.460 11.614 1.00 95.00 111 VAL A O 1
ATOM 861 N N . ASP A 1 112 ? -12.635 6.641 11.794 1.00 93.69 112 ASP A N 1
ATOM 862 C CA . ASP A 1 112 ? -11.510 6.999 12.650 1.00 93.69 112 ASP A CA 1
ATOM 863 C C . ASP A 1 112 ? -11.519 6.160 13.932 1.00 93.69 112 ASP A C 1
ATOM 865 O O . ASP A 1 112 ? -12.572 5.910 14.532 1.00 93.69 112 ASP A O 1
ATOM 869 N N . MET A 1 113 ? -10.331 5.738 14.364 1.00 88.56 113 MET A N 1
ATOM 870 C CA . MET A 1 113 ? -10.164 5.204 15.711 1.00 88.56 113 MET A CA 1
ATOM 871 C C . MET A 1 113 ? -10.380 6.334 16.716 1.00 88.56 113 MET A C 1
ATOM 873 O O . MET A 1 113 ? -10.006 7.484 16.473 1.00 88.56 113 MET A O 1
ATOM 877 N N . VAL A 1 114 ? -10.978 6.011 17.863 1.00 77.50 114 VAL A N 1
ATOM 878 C CA . VAL A 1 114 ? -11.090 6.971 18.964 1.00 77.50 114 VAL A CA 1
ATOM 879 C C . VAL A 1 114 ? -9.674 7.379 19.370 1.00 77.50 114 VAL A C 1
ATOM 881 O O . VAL A 1 114 ? -8.860 6.524 19.709 1.00 77.50 114 VAL A O 1
ATOM 884 N N . GLN A 1 115 ? -9.374 8.675 19.297 1.00 60.31 115 GLN A N 1
ATOM 885 C CA . GLN A 1 115 ? -8.103 9.202 19.783 1.00 60.31 115 GLN A CA 1
ATOM 886 C C . GLN A 1 115 ? -8.103 9.126 21.314 1.00 60.31 115 GLN A C 1
ATOM 888 O O . GLN A 1 115 ? -8.973 9.716 21.957 1.00 60.31 115 GLN A O 1
ATOM 893 N N . SER A 1 116 ? -7.167 8.353 21.865 1.00 50.97 116 SER A N 1
ATOM 894 C CA . SER A 1 116 ? -6.884 8.266 23.304 1.00 50.97 116 SER A CA 1
ATOM 895 C C . SER A 1 116 ? -6.192 9.519 23.824 1.00 50.97 116 SER A C 1
ATOM 897 O O . SER A 1 116 ? -5.316 10.041 23.097 1.00 50.97 116 SER A O 1
#

Radius of gyration: 23.58 Å; chains: 1; bounding box: 41×48×68 Å

Foldseek 3Di:
DDDDDDDDDDDDDDDDDPDDDDDDDPDDDDPDDDDDDDDCDPPDQWDADPNDIDHPCPVVVDQWDWDKDDVCVVVVPDPCVQKIWTWGPHHNPDDTDIAIWGHDPVVRDTHHDPDD

pLDDT: mean 74.37, std 20.53, range [28.88, 96.69]